Protein AF-A0A433ZZM4-F1 (afdb_monomer_lite)

Foldseek 3Di:
DPPDDDPQVVQQVVQHKDKDKDFQLVVVVSVVQAPDRRKIKIKMKTWYADPVRHTDIDIDIDIDTHGDDPPD

Radius of gyration: 15.97 Å; chains: 1; bounding box: 35×16×48 Å

pLDDT: mean 92.13, std 9.87, range [44.66, 97.94]

Structure (mmCIF, N/CA/C/O backbone):
data_AF-A0A433ZZM4-F1
#
_entry.id   AF-A0A433ZZM4-F1
#
loop_
_atom_site.group_PDB
_atom_site.id
_atom_site.type_symbol
_atom_site.label_atom_id
_atom_site.label_alt_id
_atom_site.label_comp_id
_atom_site.label_asym_id
_atom_site.label_entity_id
_atom_site.label_seq_id
_atom_site.pdbx_PDB_ins_code
_atom_site.Cartn_x
_atom_site.Cartn_y
_atom_site.Cartn_z
_atom_site.occupancy
_atom_site.B_iso_or_equiv
_atom_site.auth_seq_id
_atom_site.auth_comp_id
_atom_site.auth_asym_id
_atom_site.auth_atom_id
_atom_site.pdbx_PDB_model_num
ATOM 1 N N . MET A 1 1 ? -12.786 -12.046 -4.729 1.00 44.66 1 MET A N 1
ATOM 2 C CA . MET A 1 1 ? -11.679 -11.135 -5.090 1.00 44.66 1 MET A CA 1
ATOM 3 C C . MET A 1 1 ? -11.055 -11.634 -6.379 1.00 44.66 1 MET A C 1
ATOM 5 O O . MET A 1 1 ? -10.495 -12.720 -6.381 1.00 44.66 1 MET A O 1
ATOM 9 N N . SER A 1 2 ? -11.210 -10.894 -7.477 1.00 47.16 2 SER A N 1
ATOM 10 C CA . SER A 1 2 ? -10.438 -11.148 -8.697 1.00 47.16 2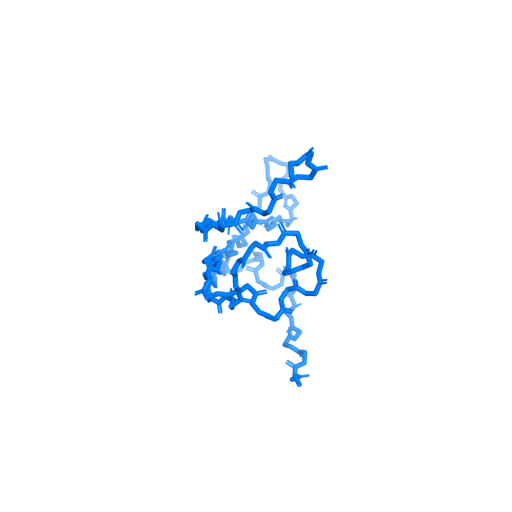 SER A CA 1
ATOM 11 C C . SER A 1 2 ? -9.000 -10.727 -8.415 1.00 47.16 2 SER A C 1
ATOM 13 O O . SER A 1 2 ? -8.761 -9.546 -8.170 1.00 47.16 2 SER A O 1
ATOM 15 N N . ALA A 1 3 ? -8.059 -11.669 -8.396 1.00 58.91 3 ALA A N 1
ATOM 16 C CA . ALA A 1 3 ? -6.647 -11.329 -8.294 1.00 58.91 3 ALA A CA 1
ATOM 17 C C . ALA A 1 3 ? -6.257 -10.539 -9.550 1.00 58.91 3 ALA A C 1
ATOM 19 O O . ALA A 1 3 ? -6.290 -11.066 -10.660 1.00 58.91 3 ALA A O 1
ATOM 20 N N . PHE A 1 4 ? -5.957 -9.252 -9.385 1.00 67.25 4 PHE A N 1
ATOM 21 C CA . PHE A 1 4 ? -5.460 -8.429 -10.477 1.00 67.25 4 PHE A CA 1
ATOM 22 C C . PHE A 1 4 ? -3.968 -8.713 -10.647 1.00 67.25 4 PHE A C 1
ATOM 24 O O . PHE A 1 4 ? -3.163 -8.395 -9.772 1.00 67.25 4 PHE A O 1
ATOM 31 N N . VAL A 1 5 ? -3.612 -9.363 -11.753 1.00 81.69 5 VAL A N 1
ATOM 32 C CA . VAL A 1 5 ? -2.228 -9.719 -12.069 1.00 81.69 5 VAL A CA 1
ATOM 33 C C . VAL A 1 5 ? -1.582 -8.541 -12.790 1.00 81.69 5 VAL A C 1
ATOM 35 O O . VAL A 1 5 ? -2.041 -8.127 -13.852 1.00 81.69 5 VAL A O 1
ATOM 38 N N . ILE A 1 6 ? -0.522 -7.995 -12.200 1.00 86.69 6 ILE A N 1
ATOM 39 C CA . ILE A 1 6 ? 0.338 -6.998 -12.840 1.00 86.69 6 ILE A CA 1
ATOM 40 C C . ILE A 1 6 ? 1.470 -7.752 -13.541 1.00 86.69 6 ILE A C 1
ATOM 42 O O . ILE A 1 6 ? 2.167 -8.541 -12.900 1.00 86.69 6 ILE A O 1
ATOM 46 N N . ASP A 1 7 ? 1.691 -7.481 -14.828 1.00 92.62 7 ASP A N 1
ATOM 47 C CA . ASP A 1 7 ? 2.993 -7.756 -15.436 1.00 92.62 7 ASP A CA 1
ATOM 48 C C . ASP A 1 7 ? 4.011 -6.783 -14.827 1.00 92.62 7 ASP A C 1
ATOM 50 O O . ASP A 1 7 ? 4.065 -5.600 -15.166 1.00 92.62 7 ASP A O 1
ATOM 54 N N . ALA A 1 8 ? 4.791 -7.281 -13.869 1.00 90.62 8 ALA A N 1
ATOM 55 C CA . ALA A 1 8 ? 5.732 -6.476 -13.103 1.00 90.62 8 ALA A CA 1
ATOM 56 C C . ALA A 1 8 ? 6.804 -5.807 -13.980 1.00 90.62 8 ALA A C 1
ATOM 58 O O . ALA A 1 8 ? 7.264 -4.713 -13.650 1.00 90.62 8 ALA A O 1
ATOM 59 N N . PHE A 1 9 ? 7.205 -6.433 -15.089 1.00 93.81 9 PHE A N 1
ATOM 60 C CA . PHE A 1 9 ? 8.249 -5.898 -15.959 1.00 93.81 9 PHE A CA 1
ATOM 61 C C . PHE A 1 9 ? 7.716 -4.770 -16.832 1.00 93.81 9 PHE A C 1
ATOM 63 O O . PHE A 1 9 ? 8.353 -3.721 -16.932 1.00 93.81 9 PHE A O 1
ATOM 70 N N . GLU A 1 10 ? 6.539 -4.965 -17.425 1.00 94.62 10 GLU A N 1
ATOM 71 C CA . GLU A 1 10 ? 5.858 -3.927 -18.199 1.00 94.62 10 GLU A CA 1
ATOM 72 C C . GLU A 1 10 ? 5.525 -2.720 -17.317 1.00 94.62 10 GLU A C 1
ATOM 74 O O . GLU A 1 10 ? 5.854 -1.589 -17.681 1.00 94.62 10 GLU A O 1
ATOM 79 N N . PHE A 1 11 ? 5.017 -2.968 -16.108 1.00 95.12 11 PHE A N 1
ATOM 80 C CA . PHE A 1 11 ? 4.698 -1.935 -15.129 1.00 95.12 11 PHE A CA 1
ATOM 81 C C . PHE A 1 11 ? 5.927 -1.121 -14.704 1.00 95.12 11 PHE A C 1
ATOM 83 O O . PHE A 1 11 ? 5.861 0.100 -14.579 1.00 95.12 11 PHE A O 1
ATOM 90 N N . CYS A 1 12 ? 7.081 -1.769 -14.514 1.00 96.25 12 CYS A N 1
ATOM 91 C CA . CYS A 1 12 ? 8.327 -1.055 -14.229 1.00 96.25 12 CYS A CA 1
ATOM 92 C C . CYS A 1 12 ? 8.817 -0.253 -15.440 1.00 96.25 12 CYS A C 1
ATOM 94 O O . CYS A 1 12 ? 9.256 0.884 -15.284 1.00 96.25 12 CYS A O 1
ATOM 96 N N . ARG A 1 13 ? 8.730 -0.821 -16.651 1.00 94.38 13 ARG A N 1
ATOM 97 C CA . ARG A 1 13 ? 9.192 -0.172 -17.887 1.00 94.38 13 ARG A CA 1
ATOM 98 C C . ARG A 1 13 ? 8.386 1.084 -18.220 1.00 94.38 13 ARG A C 1
ATOM 100 O O . ARG A 1 13 ? 8.939 2.020 -18.788 1.00 94.38 13 ARG A O 1
ATOM 107 N N . SER A 1 14 ? 7.101 1.104 -17.877 1.00 94.81 14 SER A N 1
ATOM 108 C CA . SER A 1 14 ? 6.210 2.246 -18.099 1.00 94.81 14 SER A CA 1
ATOM 109 C C . SER A 1 14 ? 6.232 3.289 -16.973 1.00 94.81 14 SER A C 1
ATOM 111 O O . SER A 1 14 ? 5.516 4.281 -17.074 1.00 94.81 14 SER A O 1
ATOM 113 N N . ASN A 1 15 ? 7.052 3.110 -15.924 1.00 93.88 15 ASN A N 1
ATOM 114 C CA . ASN A 1 15 ? 6.961 3.879 -14.672 1.00 93.88 15 ASN A CA 1
ATOM 115 C C . ASN A 1 15 ? 5.531 3.885 -14.109 1.00 93.88 15 ASN A C 1
ATOM 117 O O . ASN A 1 15 ? 5.013 4.917 -13.680 1.00 93.88 15 ASN A O 1
ATOM 121 N N . GLY A 1 16 ? 4.868 2.728 -14.174 1.00 95.38 16 GLY A N 1
ATOM 122 C CA . GLY A 1 16 ? 3.487 2.576 -13.760 1.00 95.38 16 GLY A CA 1
ATOM 123 C C . GLY A 1 16 ? 3.287 3.031 -12.318 1.00 95.38 16 GLY A C 1
ATOM 124 O O . GLY A 1 16 ? 4.090 2.732 -11.436 1.00 95.38 16 GLY A O 1
ATOM 125 N N . GLN A 1 17 ? 2.188 3.735 -12.072 1.00 95.88 17 GLN A N 1
ATOM 126 C CA . GLN A 1 17 ? 1.770 4.134 -10.737 1.00 95.88 17 GLN A CA 1
ATOM 127 C C . GLN A 1 17 ? 0.370 3.598 -10.474 1.00 95.88 17 GLN A C 1
ATOM 129 O O . GLN A 1 17 ? -0.511 3.656 -11.335 1.00 95.88 17 GLN A O 1
ATOM 134 N N . ARG A 1 18 ? 0.169 3.060 -9.276 1.00 94.38 18 ARG A N 1
ATOM 135 C CA . ARG A 1 18 ? -1.138 2.645 -8.777 1.00 94.38 18 ARG A CA 1
ATOM 136 C C . ARG A 1 18 ? -1.282 3.030 -7.328 1.00 94.38 18 ARG A C 1
ATOM 138 O O . ARG A 1 18 ? -0.304 3.109 -6.596 1.00 94.38 18 ARG A O 1
ATOM 145 N N . GLU A 1 19 ? -2.520 3.201 -6.924 1.00 96.44 19 GLU A N 1
ATOM 146 C CA . GLU A 1 19 ? -2.884 3.468 -5.550 1.00 96.44 19 GLU A CA 1
ATOM 147 C C . GLU A 1 19 ? -4.208 2.798 -5.232 1.00 96.44 19 GLU A C 1
ATOM 149 O O . GLU A 1 19 ? -4.970 2.410 -6.125 1.00 96.44 19 GLU A O 1
ATOM 154 N N . GLY A 1 20 ? -4.459 2.640 -3.945 1.00 95.56 20 GLY A N 1
ATOM 155 C CA . GLY A 1 20 ? -5.704 2.096 -3.464 1.00 95.56 20 GLY A CA 1
ATOM 156 C C . GLY A 1 20 ? -5.824 2.222 -1.962 1.00 95.56 20 GLY A C 1
ATOM 157 O O . GLY A 1 20 ? -4.907 2.648 -1.255 1.00 95.56 20 GLY A O 1
ATOM 158 N N . VAL A 1 21 ? -6.997 1.833 -1.487 1.00 96.75 21 VAL A N 1
ATOM 159 C CA . VAL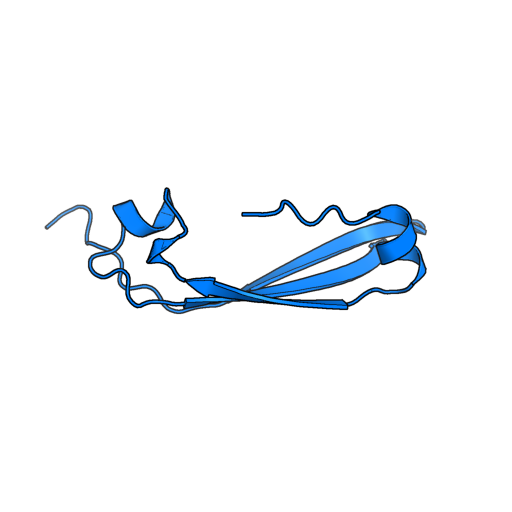 A 1 21 ? -7.321 1.784 -0.071 1.00 96.75 21 VAL A CA 1
ATOM 160 C C . VAL A 1 21 ? -7.818 0.387 0.235 1.00 96.75 21 VAL A C 1
ATOM 162 O O . VAL A 1 21 ? -8.709 -0.122 -0.443 1.00 96.75 21 VAL A O 1
ATOM 165 N N . THR A 1 22 ? -7.239 -0.224 1.259 1.00 95.50 22 THR A N 1
ATOM 166 C CA . THR A 1 22 ? -7.673 -1.519 1.770 1.00 95.50 22 THR A CA 1
ATOM 167 C C . THR A 1 22 ? -8.211 -1.322 3.188 1.00 95.50 22 THR A C 1
ATOM 169 O O . THR A 1 22 ? -7.470 -0.836 4.051 1.00 95.50 22 THR A O 1
ATOM 172 N N . PRO A 1 23 ? -9.480 -1.673 3.463 1.00 96.31 23 PRO A N 1
ATOM 173 C CA . PRO A 1 23 ? -10.028 -1.632 4.814 1.00 96.31 23 PRO A CA 1
ATOM 174 C C . PRO A 1 23 ? -9.247 -2.550 5.759 1.00 96.31 23 PRO A C 1
ATOM 176 O O . PRO A 1 23 ? -8.895 -3.672 5.391 1.00 96.31 23 PRO A O 1
ATOM 179 N N . VAL A 1 24 ? -9.026 -2.116 7.004 1.00 96.19 24 VAL A N 1
ATOM 180 C CA . VAL A 1 24 ? -8.375 -2.950 8.029 1.00 96.19 24 VAL A CA 1
ATOM 181 C C . VAL A 1 24 ? -9.158 -4.242 8.243 1.00 96.19 24 VAL A C 1
ATOM 183 O O . VAL A 1 24 ? -8.543 -5.296 8.359 1.00 96.19 24 VAL A O 1
ATOM 186 N N . ALA A 1 25 ? -10.492 -4.195 8.188 1.00 96.06 25 ALA A N 1
ATOM 187 C CA . ALA A 1 25 ? -11.362 -5.369 8.276 1.00 96.06 25 ALA A CA 1
ATOM 188 C C . ALA A 1 25 ? -10.996 -6.505 7.291 1.00 96.06 25 ALA A C 1
ATOM 190 O O . ALA A 1 25 ? -11.147 -7.676 7.637 1.00 96.06 25 ALA A O 1
ATOM 191 N N . GLU A 1 26 ? -10.456 -6.188 6.108 1.00 95.50 26 GLU A N 1
ATOM 192 C CA . GLU A 1 26 ? -10.040 -7.175 5.097 1.00 95.50 26 GLU A CA 1
ATOM 193 C C . GLU A 1 26 ? -8.615 -7.720 5.328 1.00 95.50 26 GLU A C 1
ATOM 195 O O . GLU A 1 26 ? -8.207 -8.711 4.718 1.00 95.50 26 GLU A O 1
ATOM 200 N N . MET A 1 27 ? -7.845 -7.121 6.242 1.00 94.31 27 MET A N 1
ATOM 201 C CA . MET A 1 27 ? -6.482 -7.532 6.578 1.00 94.31 27 MET A CA 1
ATOM 202 C C . MET A 1 27 ? -6.467 -8.521 7.748 1.00 94.31 27 MET A C 1
ATOM 204 O O . MET A 1 27 ? -6.176 -8.153 8.882 1.00 94.31 27 MET A O 1
ATOM 208 N N . SER A 1 28 ? -6.699 -9.803 7.456 1.00 94.56 28 SER A N 1
ATOM 209 C CA . SER A 1 28 ? -6.864 -10.897 8.440 1.00 94.56 28 SER A CA 1
ATOM 210 C C . SER A 1 28 ? -5.758 -11.074 9.492 1.00 94.56 28 SER A C 1
ATOM 212 O O . SER A 1 28 ? -5.965 -11.754 10.498 1.00 94.56 28 SER A O 1
ATOM 214 N N . ARG A 1 29 ? -4.560 -10.533 9.246 1.00 94.25 29 ARG A N 1
ATOM 215 C CA . ARG A 1 29 ? -3.462 -10.504 10.223 1.00 94.25 29 ARG A CA 1
ATOM 216 C C . ARG A 1 29 ? -3.548 -9.278 11.123 1.00 94.25 29 ARG A C 1
ATOM 218 O O . ARG A 1 29 ? -3.473 -9.424 12.330 1.00 94.25 29 ARG A O 1
ATOM 225 N N . LEU A 1 30 ? -3.722 -8.100 10.531 1.00 94.12 30 LEU A N 1
ATOM 226 C CA . LEU A 1 30 ? -3.755 -6.825 11.243 1.00 94.12 30 LEU A CA 1
ATOM 227 C C . LEU A 1 30 ? -5.027 -6.683 12.085 1.00 94.12 30 LEU A C 1
ATOM 229 O O . LEU A 1 30 ? -4.960 -6.280 13.238 1.00 94.12 30 LEU A O 1
ATOM 233 N N . ASN A 1 31 ? -6.178 -7.071 11.534 1.00 94.94 31 ASN A N 1
ATOM 234 C CA . ASN A 1 31 ? -7.478 -6.908 12.181 1.00 94.94 31 ASN A CA 1
ATOM 235 C C . ASN A 1 31 ? -7.652 -7.718 13.477 1.00 94.94 31 ASN A C 1
ATOM 237 O O . ASN A 1 31 ? -8.514 -7.374 14.282 1.00 94.94 31 ASN A O 1
ATOM 241 N N . LYS A 1 32 ? -6.849 -8.768 13.685 1.00 94.62 32 LYS A N 1
ATOM 242 C CA . LYS A 1 32 ? -6.821 -9.571 14.917 1.00 94.62 32 LYS A CA 1
ATOM 243 C C . LYS A 1 32 ? -6.158 -8.838 16.075 1.00 94.62 32 LYS A C 1
ATOM 245 O O . LYS A 1 32 ? -6.485 -9.107 17.225 1.00 94.62 32 LYS A O 1
ATOM 250 N N . ASP A 1 33 ? -5.261 -7.912 15.755 1.00 94.12 33 ASP A N 1
ATOM 251 C CA . ASP A 1 33 ? -4.496 -7.139 16.728 1.00 94.12 33 ASP A CA 1
ATOM 252 C C . ASP A 1 33 ? -5.095 -5.741 16.942 1.00 94.12 33 ASP A C 1
ATOM 254 O O . ASP A 1 33 ? -4.551 -4.946 17.709 1.00 94.12 33 ASP A O 1
ATOM 258 N N . CYS A 1 34 ? -6.206 -5.414 16.273 1.00 94.62 34 CYS A N 1
ATOM 259 C CA . CYS A 1 34 ? -6.881 -4.129 16.404 1.00 94.62 34 CYS A CA 1
ATOM 260 C C . CYS A 1 34 ? -8.062 -4.195 17.382 1.00 94.62 34 CYS A C 1
ATOM 262 O O . CYS A 1 34 ? -8.865 -5.123 17.342 1.00 94.62 34 CYS A O 1
ATOM 264 N N . ALA A 1 35 ? -8.194 -3.168 18.222 1.00 94.81 35 ALA A N 1
ATOM 265 C CA . ALA A 1 35 ? -9.350 -2.960 19.094 1.00 94.81 35 ALA A CA 1
ATOM 266 C C . ALA A 1 35 ? -10.609 -2.566 18.300 1.00 94.81 35 ALA A C 1
ATOM 268 O O . ALA A 1 35 ? -11.727 -2.804 18.747 1.00 94.81 35 ALA A O 1
ATOM 269 N N . ASP A 1 36 ? -10.416 -1.977 17.119 1.00 93.88 36 ASP A N 1
ATOM 270 C CA . ASP A 1 36 ? -11.465 -1.637 16.166 1.00 93.88 36 ASP A CA 1
ATOM 271 C C . ASP A 1 36 ? -10.974 -1.858 14.722 1.00 93.88 36 ASP A C 1
ATOM 273 O O . ASP A 1 36 ? -9.794 -1.681 14.412 1.00 93.88 36 ASP A O 1
ATOM 277 N N . GLN A 1 37 ? -11.885 -2.258 13.833 1.00 94.06 37 GLN A N 1
ATOM 278 C CA . GLN A 1 37 ? -11.581 -2.628 12.446 1.00 94.06 37 GLN A CA 1
ATOM 279 C C . GLN A 1 37 ? -12.017 -1.570 11.419 1.00 94.06 37 GLN A C 1
ATOM 281 O O . GLN A 1 37 ? -11.910 -1.819 10.216 1.00 94.06 37 GLN A O 1
ATOM 286 N N . SER A 1 38 ? -12.479 -0.391 11.855 1.00 94.81 38 SER A N 1
ATOM 287 C CA . SER A 1 38 ? -12.957 0.684 10.975 1.00 94.81 38 SER A CA 1
ATOM 288 C C . SER A 1 38 ? -11.829 1.442 10.264 1.00 94.81 38 SER A C 1
ATOM 290 O O . SER A 1 38 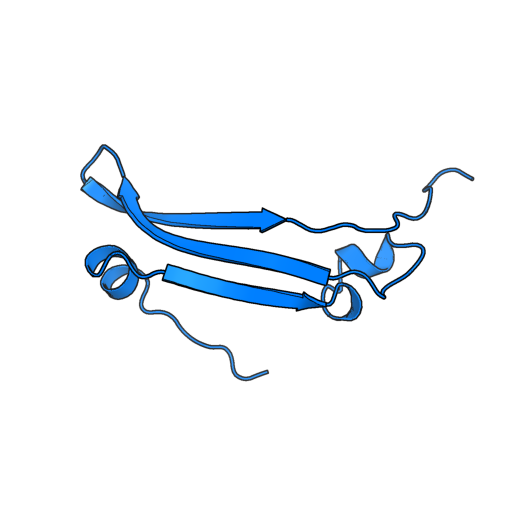? -12.098 2.320 9.442 1.00 94.81 38 SER A O 1
ATOM 292 N N . GLY A 1 39 ? -10.570 1.149 10.600 1.00 94.25 39 GLY A N 1
ATOM 293 C CA . GLY A 1 39 ? -9.399 1.770 9.990 1.00 94.25 39 GLY A CA 1
ATOM 294 C C . GLY A 1 39 ? -9.262 1.462 8.496 1.00 94.25 39 GLY A C 1
ATOM 295 O O . GLY A 1 39 ? -9.791 0.477 7.972 1.00 94.25 39 GLY A O 1
ATOM 296 N N . GLN A 1 40 ? -8.495 2.300 7.805 1.00 97.19 40 GLN A N 1
ATOM 297 C CA . GLN A 1 40 ? -8.182 2.150 6.386 1.00 97.19 40 GLN A CA 1
ATOM 298 C C . GLN A 1 40 ? -6.678 2.281 6.167 1.00 97.19 40 GLN A C 1
ATOM 300 O O . GLN A 1 40 ? -6.016 3.100 6.808 1.00 97.19 40 GLN A O 1
ATOM 305 N N . ILE A 1 41 ? -6.150 1.473 5.250 1.00 97.38 41 ILE A N 1
ATOM 306 C CA . ILE A 1 41 ? -4.753 1.508 4.834 1.00 97.38 41 ILE A CA 1
ATOM 307 C C . ILE A 1 41 ? -4.688 1.983 3.386 1.00 97.38 41 ILE A C 1
ATOM 309 O O . ILE A 1 41 ? -5.097 1.269 2.469 1.00 97.38 41 ILE A O 1
ATOM 313 N N . CYS A 1 42 ? -4.156 3.182 3.190 1.00 97.94 42 CYS A N 1
ATOM 314 C CA . CYS A 1 42 ? -3.814 3.712 1.882 1.00 97.94 42 CYS A CA 1
ATOM 315 C C . CYS A 1 42 ? -2.478 3.124 1.438 1.00 97.94 42 CYS A C 1
ATOM 317 O O . CYS A 1 42 ? -1.524 3.036 2.217 1.00 97.94 42 CYS A O 1
ATOM 319 N N . TRP A 1 43 ? -2.388 2.753 0.172 1.00 97.25 43 TRP A N 1
ATOM 320 C CA . TRP A 1 43 ? -1.154 2.269 -0.415 1.00 97.25 43 TRP A CA 1
ATOM 321 C C . TRP A 1 43 ? -0.953 2.848 -1.807 1.00 97.25 43 TRP A C 1
ATOM 323 O O . TRP A 1 43 ? -1.911 3.140 -2.521 1.00 97.25 43 TRP A O 1
ATOM 333 N N . SER A 1 44 ? 0.307 2.980 -2.200 1.00 97.00 44 SER A N 1
ATOM 334 C CA . SER A 1 44 ? 0.702 3.297 -3.566 1.00 97.00 44 SER A CA 1
ATOM 335 C C . SER A 1 44 ? 1.862 2.410 -4.000 1.00 97.00 44 SER A C 1
ATOM 337 O O . SER A 1 44 ? 2.736 2.070 -3.206 1.00 97.00 44 SER A O 1
ATOM 339 N N . VAL A 1 45 ? 1.848 1.992 -5.261 1.00 96.12 45 VAL A N 1
ATOM 340 C CA . VAL A 1 45 ? 2.914 1.223 -5.898 1.00 96.12 45 VAL A CA 1
ATOM 341 C C . VAL A 1 45 ? 3.415 2.008 -7.094 1.00 96.12 45 VAL A C 1
ATOM 343 O O . VAL A 1 45 ? 2.635 2.326 -7.993 1.00 96.12 45 VAL A O 1
ATOM 346 N N . THR A 1 46 ? 4.719 2.258 -7.126 1.00 96.88 46 THR A N 1
ATOM 347 C CA . THR A 1 46 ? 5.394 2.905 -8.253 1.00 96.88 46 THR A CA 1
ATOM 348 C C . THR A 1 46 ? 6.431 1.957 -8.834 1.00 96.88 46 THR A C 1
ATOM 350 O O . THR A 1 46 ? 7.307 1.473 -8.117 1.00 96.88 46 THR A O 1
ATOM 353 N N . GLY A 1 47 ? 6.317 1.673 -10.128 1.00 96.56 47 GLY A N 1
ATOM 354 C CA . GLY A 1 47 ? 7.312 0.959 -10.913 1.00 96.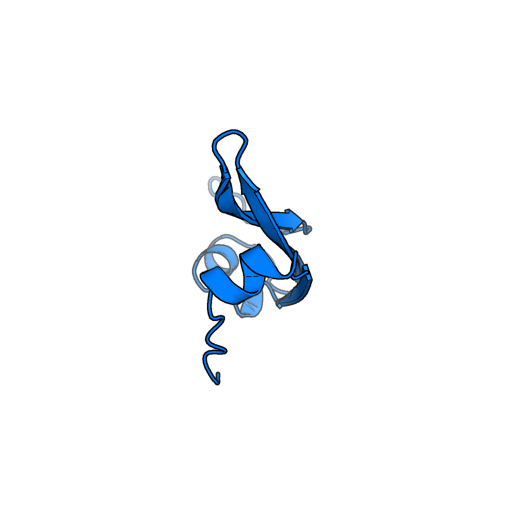56 47 GLY A CA 1
ATOM 355 C C . GLY A 1 47 ? 8.422 1.895 -11.382 1.00 96.56 47 GLY A C 1
ATOM 356 O O . GLY A 1 47 ? 8.218 3.093 -11.555 1.00 96.56 47 GLY A O 1
ATOM 357 N N . GLY A 1 48 ? 9.606 1.340 -11.595 1.00 96.12 48 GLY A N 1
ATOM 358 C CA . GLY A 1 48 ? 10.742 2.069 -12.136 1.00 96.12 48 GLY A CA 1
ATOM 359 C C . GLY A 1 48 ? 11.971 1.182 -12.246 1.00 96.12 48 GLY A C 1
ATOM 360 O O . GLY A 1 48 ? 11.877 -0.047 -12.302 1.00 96.12 48 GLY A O 1
ATOM 361 N N . THR A 1 49 ? 13.141 1.808 -12.246 1.00 95.69 49 THR A N 1
ATOM 362 C CA . THR A 1 49 ? 14.430 1.117 -12.307 1.00 95.69 49 THR A CA 1
ATOM 363 C C . THR A 1 49 ? 15.278 1.438 -11.088 1.00 95.69 49 THR A C 1
ATOM 365 O O . THR A 1 49 ? 15.445 2.600 -10.715 1.00 95.69 49 THR A O 1
ATOM 368 N N . SER A 1 50 ? 15.880 0.409 -10.502 1.00 92.81 50 SER A N 1
ATOM 369 C CA . SER A 1 50 ? 16.893 0.558 -9.462 1.00 92.81 50 SER A CA 1
ATO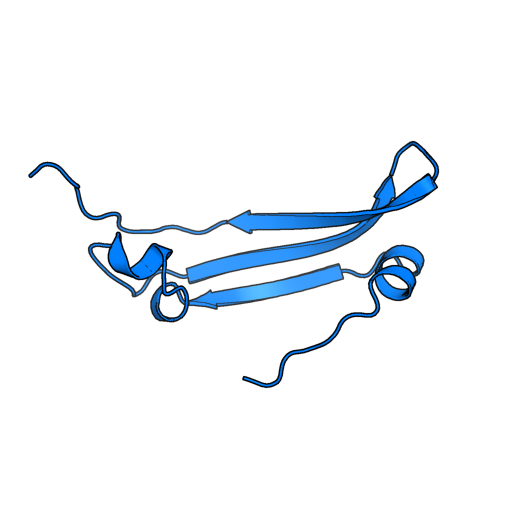M 370 C C . SER A 1 50 ? 18.135 1.285 -9.988 1.00 92.81 50 SER A C 1
ATOM 372 O O . SER A 1 50 ? 18.350 1.409 -11.195 1.00 92.81 50 SER A O 1
ATOM 374 N N . LYS A 1 51 ? 19.028 1.687 -9.076 1.00 92.06 51 LYS A N 1
ATOM 375 C CA . LYS A 1 51 ? 20.308 2.335 -9.419 1.00 92.06 51 LYS A CA 1
ATOM 376 C C . LYS A 1 51 ? 21.200 1.505 -10.356 1.00 92.06 51 LYS A C 1
ATOM 378 O O . LYS A 1 51 ? 22.074 2.066 -11.003 1.00 92.06 51 LYS A O 1
ATOM 383 N N . HIS A 1 52 ? 20.988 0.191 -10.425 1.00 94.38 52 HIS A N 1
ATOM 384 C CA . HIS A 1 52 ? 21.731 -0.727 -11.293 1.00 94.38 52 HIS A CA 1
ATOM 385 C C . HIS A 1 52 ? 20.994 -1.055 -12.604 1.00 94.38 52 HIS A C 1
ATOM 387 O O . HIS A 1 52 ? 21.437 -1.920 -13.349 1.00 94.38 52 HIS A O 1
ATOM 393 N N . GLY A 1 53 ? 19.865 -0.394 -12.886 1.00 93.00 53 GLY A N 1
ATOM 394 C CA . GLY A 1 53 ? 19.076 -0.596 -14.105 1.00 93.00 53 GLY A CA 1
ATOM 395 C C . GLY A 1 53 ? 18.084 -1.763 -14.050 1.00 93.00 53 GLY A C 1
ATOM 396 O O . GLY A 1 53 ? 17.374 -2.000 -15.022 1.00 93.00 53 GLY A O 1
ATOM 397 N N . TYR A 1 54 ? 17.987 -2.482 -12.927 1.00 94.81 54 TYR A N 1
ATOM 398 C CA . TYR A 1 54 ? 17.003 -3.559 -12.777 1.00 94.81 54 TYR A CA 1
ATOM 399 C C . TYR A 1 54 ? 15.591 -3.014 -12.528 1.00 94.81 54 TYR A C 1
ATOM 401 O O . TYR A 1 54 ? 15.470 -2.057 -11.756 1.00 94.81 54 TYR A O 1
ATOM 409 N N . PRO A 1 55 ? 14.541 -3.638 -13.095 1.00 95.81 55 PRO A N 1
ATOM 410 C CA . PRO A 1 55 ? 13.148 -3.366 -12.748 1.00 95.81 55 PRO A CA 1
ATOM 411 C C . PRO A 1 55 ? 12.927 -3.396 -11.233 1.00 95.81 55 PRO A C 1
ATOM 413 O O . PRO A 1 55 ? 13.374 -4.319 -10.551 1.00 95.81 55 PRO A O 1
ATOM 416 N N . SER A 1 56 ? 12.251 -2.384 -10.701 1.00 96.06 56 SER A N 1
ATOM 417 C CA . SER A 1 56 ? 11.973 -2.250 -9.272 1.00 96.06 56 SER A CA 1
ATOM 418 C C . SER A 1 56 ? 10.595 -1.650 -9.036 1.00 96.06 56 SER A C 1
ATOM 420 O O . SER A 1 56 ? 10.207 -0.716 -9.733 1.00 96.06 56 SER A O 1
ATOM 422 N N . MET A 1 57 ? 9.900 -2.128 -8.005 1.00 95.31 57 MET A N 1
ATOM 423 C CA . MET A 1 57 ? 8.656 -1.530 -7.522 1.00 95.31 57 MET A CA 1
ATOM 424 C C . MET A 1 57 ? 8.820 -1.064 -6.081 1.00 95.31 57 MET A C 1
ATOM 426 O O . MET A 1 57 ? 9.367 -1.788 -5.248 1.00 95.31 57 MET A O 1
ATOM 430 N N . THR A 1 58 ? 8.299 0.122 -5.789 1.00 95.88 58 THR A N 1
ATOM 431 C CA . THR A 1 58 ? 8.240 0.686 -4.441 1.00 95.88 58 THR A CA 1
ATOM 432 C C . THR A 1 58 ? 6.791 0.695 -3.985 1.00 95.88 58 THR A C 1
ATOM 434 O O . THR A 1 58 ? 5.966 1.358 -4.608 1.00 95.88 58 THR A O 1
ATOM 437 N N . LEU A 1 59 ? 6.492 -0.035 -2.909 1.00 96.50 59 LEU A N 1
ATOM 438 C CA . LEU A 1 59 ? 5.199 -0.007 -2.225 1.00 96.50 59 LEU A CA 1
ATOM 439 C C . LEU A 1 59 ? 5.298 0.929 -1.015 1.00 96.50 59 LEU A C 1
ATOM 441 O O . LEU A 1 59 ? 6.061 0.669 -0.085 1.00 96.50 59 LEU A O 1
ATOM 445 N N . SER A 1 60 ? 4.507 1.994 -1.015 1.00 97.88 60 SER A N 1
ATOM 446 C CA . SER A 1 60 ? 4.304 2.870 0.135 1.00 97.88 60 SER A CA 1
ATOM 447 C C . SER A 1 60 ? 2.964 2.550 0.783 1.00 97.88 60 SER A C 1
ATOM 449 O O . SER A 1 60 ? 1.972 2.340 0.091 1.00 97.88 60 SER A O 1
ATOM 451 N N . VAL A 1 61 ? 2.938 2.498 2.114 1.00 97.00 61 VAL A N 1
ATOM 452 C CA . VAL A 1 61 ? 1.753 2.139 2.900 1.00 97.00 61 VAL A CA 1
ATOM 453 C C . VAL A 1 61 ? 1.609 3.126 4.049 1.00 97.00 61 VAL A C 1
ATOM 455 O O . VAL A 1 61 ? 2.583 3.400 4.749 1.00 97.00 61 VAL A O 1
ATOM 458 N N . ALA A 1 62 ? 0.403 3.649 4.249 1.00 97.56 62 ALA A N 1
ATOM 459 C CA . ALA A 1 62 ? 0.084 4.579 5.322 1.00 97.56 62 ALA A CA 1
ATOM 460 C C . ALA A 1 62 ? -1.356 4.378 5.806 1.00 97.56 62 ALA A C 1
ATOM 462 O O . ALA A 1 62 ? -2.253 4.065 5.029 1.00 97.56 62 ALA A O 1
ATOM 463 N N . GLY A 1 63 ? -1.592 4.583 7.095 1.00 94.94 63 GLY A N 1
ATOM 464 C CA . GLY A 1 63 ? -2.925 4.499 7.677 1.00 94.94 63 GLY A CA 1
ATOM 465 C C . GLY A 1 63 ? -2.876 4.547 9.195 1.00 94.94 63 GLY A C 1
ATOM 466 O O . GLY A 1 63 ? -1.826 4.335 9.804 1.00 94.94 63 GLY A O 1
ATOM 467 N N . THR A 1 64 ? -4.020 4.838 9.804 1.00 94.62 64 THR A N 1
ATOM 468 C CA . THR A 1 64 ? -4.179 4.836 11.260 1.00 94.62 64 THR A CA 1
ATOM 469 C C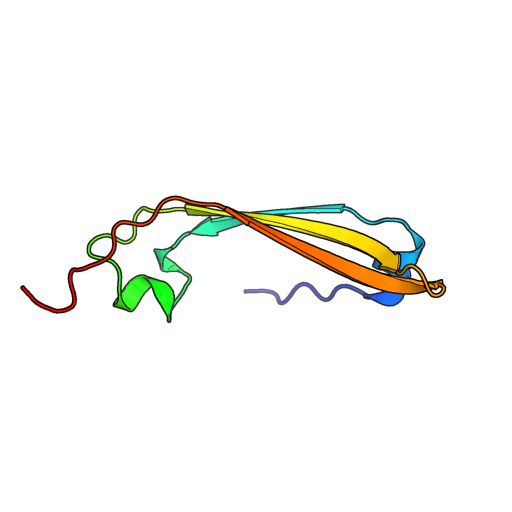 . THR A 1 64 ? -4.938 3.588 11.679 1.00 94.62 64 THR A C 1
ATOM 471 O O . THR A 1 64 ? -5.965 3.249 11.091 1.00 94.62 64 THR A O 1
ATOM 474 N N . VAL A 1 65 ? -4.433 2.917 12.713 1.00 94.88 65 VAL A N 1
ATOM 475 C CA . VAL A 1 65 ? -5.040 1.717 13.289 1.00 94.88 65 VAL A CA 1
ATOM 476 C C . VAL A 1 65 ? -5.162 1.858 14.798 1.00 94.88 65 VAL A C 1
ATOM 478 O O . VAL A 1 65 ? -4.292 2.429 15.454 1.00 94.88 65 VAL A O 1
ATOM 481 N N . GLN A 1 66 ? -6.246 1.321 15.344 1.00 94.12 66 GLN A N 1
ATOM 482 C CA . GLN A 1 66 ? -6.482 1.244 16.781 1.00 94.12 66 GLN A CA 1
ATOM 483 C C . GLN A 1 66 ? -5.956 -0.107 17.261 1.00 94.12 66 GLN A C 1
ATOM 485 O O . GLN A 1 66 ? -6.665 -1.105 17.169 1.00 94.12 66 GLN A O 1
ATOM 490 N N . LEU A 1 67 ? -4.700 -0.180 17.702 1.00 93.25 67 LEU A N 1
ATOM 491 C CA . LEU A 1 67 ? -4.133 -1.440 18.191 1.00 93.25 67 LEU A CA 1
ATOM 492 C C . LEU A 1 67 ? -4.715 -1.801 19.558 1.00 93.25 67 LEU A C 1
ATOM 494 O O . LEU A 1 67 ? -4.806 -0.958 20.449 1.00 93.25 67 LEU A O 1
ATOM 498 N N . MET A 1 68 ? -5.063 -3.072 19.731 1.00 93.50 68 MET A N 1
ATOM 499 C CA . MET A 1 68 ? -5.384 -3.615 21.039 1.00 93.50 68 MET A CA 1
ATOM 500 C C . MET A 1 68 ? -4.091 -3.797 21.834 1.00 93.50 68 MET A C 1
ATOM 502 O O . MET A 1 68 ? -3.126 -4.415 21.378 1.00 93.50 68 MET A O 1
ATOM 506 N N . CYS A 1 69 ? -4.076 -3.247 23.045 1.00 91.50 69 CYS A N 1
ATOM 507 C CA . CYS A 1 69 ? -3.018 -3.467 24.019 1.00 91.50 69 CYS A CA 1
ATOM 508 C C . CYS A 1 69 ? -2.885 -4.969 24.302 1.00 91.50 69 CYS A C 1
ATOM 510 O O . CYS A 1 69 ? -3.787 -5.577 24.862 1.00 91.50 69 CYS A O 1
ATOM 512 N N . GLN A 1 70 ? -1.740 -5.569 23.980 1.00 83.88 70 GLN A N 1
ATOM 513 C CA . GLN A 1 70 ? -1.486 -7.001 24.219 1.00 83.88 70 GLN A CA 1
ATOM 514 C C . GLN A 1 70 ? -1.175 -7.327 25.695 1.00 83.88 70 GLN A C 1
ATOM 516 O O . GLN A 1 70 ? -0.711 -8.421 26.008 1.00 83.88 70 GLN A O 1
ATOM 521 N N . ARG A 1 71 ? -1.339 -6.355 26.604 1.00 90.00 71 ARG A N 1
ATOM 522 C CA . ARG A 1 71 ? -0.882 -6.452 27.997 1.00 90.00 71 ARG A CA 1
ATOM 523 C C . ARG A 1 71 ? -1.956 -6.156 29.046 1.00 90.00 71 ARG A C 1
ATOM 525 O O . ARG A 1 71 ? -1.718 -6.516 30.194 1.00 90.00 71 ARG A O 1
ATOM 532 N N . CYS A 1 72 ? -3.054 -5.483 28.707 1.00 81.81 72 CYS A N 1
ATOM 533 C CA . CYS A 1 72 ? -3.963 -4.896 29.694 1.00 81.81 72 CYS A CA 1
ATOM 534 C C . CYS A 1 72 ? -5.411 -5.434 29.655 1.00 81.81 72 CYS A C 1
ATOM 536 O O . CYS A 1 72 ? -5.910 -5.668 28.541 1.00 81.81 72 CYS A O 1
#

Organism: NCBI:txid2133766

Sequence (72 aa):
MSAFVIDAFEFCRSNGQREGVTPVAEMSRLNKDCADQSGQICWSVTGGTSKHGYPSMTLSVAGTVQLMCQRC

Secondary structure (DSSP, 8-state):
-------HHHHHHTT-EEEEEEEGGG-TTTTTSEEES--EEEEEEEEEE-TTS-EEEEEEEEE--EEPPTT-